Protein AF-A0A368BN41-F1 (afdb_monomer_lite)

Structure (mmCIF, N/CA/C/O backbone):
data_AF-A0A368BN41-F1
#
_entry.id   AF-A0A368BN41-F1
#
loop_
_atom_site.group_PDB
_atom_site.id
_atom_site.type_symbol
_atom_site.label_atom_id
_atom_site.label_alt_id
_atom_site.label_comp_id
_atom_site.label_asym_id
_atom_site.label_entity_id
_atom_site.label_seq_id
_atom_site.pdbx_PDB_ins_code
_atom_site.Cartn_x
_atom_site.Cartn_y
_atom_site.Cartn_z
_atom_site.occupancy
_atom_site.B_iso_or_equiv
_atom_site.auth_seq_id
_atom_site.auth_comp_id
_atom_site.auth_asym_id
_atom_site.auth_atom_id
_atom_site.pdbx_PDB_model_num
ATOM 1 N N . MET A 1 1 ? 23.358 1.840 -47.642 1.00 59.66 1 MET A N 1
ATOM 2 C CA . MET A 1 1 ? 23.760 1.087 -46.426 1.00 59.66 1 MET A CA 1
ATOM 3 C C . MET A 1 1 ? 23.809 1.909 -45.128 1.00 59.66 1 MET A C 1
ATOM 5 O O . MET A 1 1 ? 23.419 1.365 -44.104 1.00 59.66 1 MET A O 1
ATOM 9 N N . LYS A 1 2 ? 24.257 3.181 -45.105 1.00 66.38 2 LYS A N 1
ATOM 10 C CA . LYS A 1 2 ? 24.307 3.992 -43.861 1.00 66.38 2 LYS A CA 1
ATOM 11 C C . LYS A 1 2 ? 22.924 4.294 -43.247 1.00 66.38 2 LYS A C 1
ATOM 13 O O . LYS A 1 2 ? 22.751 4.104 -42.050 1.00 66.38 2 LYS A O 1
ATOM 18 N N . HIS A 1 3 ? 21.929 4.675 -44.054 1.00 68.88 3 HIS A N 1
ATOM 19 C CA . HIS A 1 3 ? 20.578 5.013 -43.565 1.00 68.88 3 HIS A CA 1
ATOM 20 C C . HIS A 1 3 ? 19.842 3.836 -42.909 1.00 68.88 3 HIS A C 1
ATOM 22 O O . HIS A 1 3 ? 19.167 4.015 -41.901 1.00 68.88 3 HIS A O 1
ATOM 28 N N . THR A 1 4 ? 20.034 2.618 -43.420 1.00 78.12 4 THR A N 1
ATOM 29 C CA . THR A 1 4 ? 19.437 1.393 -42.865 1.00 78.12 4 THR A CA 1
ATOM 30 C C . THR A 1 4 ? 19.945 1.105 -41.450 1.00 78.12 4 THR A C 1
ATOM 32 O O . THR A 1 4 ? 19.173 0.704 -40.588 1.00 78.12 4 THR A O 1
ATOM 35 N N . ARG A 1 5 ? 21.231 1.375 -41.181 1.00 83.94 5 ARG A N 1
ATOM 36 C CA . ARG A 1 5 ? 21.827 1.216 -39.845 1.00 83.94 5 ARG A CA 1
ATOM 37 C C . ARG A 1 5 ? 21.293 2.249 -38.854 1.00 83.94 5 ARG A C 1
ATOM 39 O O . ARG A 1 5 ? 20.997 1.893 -37.722 1.00 83.94 5 ARG A O 1
ATOM 46 N N . VAL A 1 6 ? 21.129 3.500 -39.291 1.00 86.94 6 VAL A N 1
ATOM 47 C CA . VAL A 1 6 ? 20.549 4.573 -38.462 1.00 86.94 6 VAL A CA 1
ATOM 48 C C . VAL A 1 6 ? 19.092 4.260 -38.116 1.00 86.94 6 VAL A C 1
ATOM 50 O O . VAL A 1 6 ? 18.715 4.330 -36.952 1.00 86.94 6 VAL A O 1
ATOM 53 N N . SER A 1 7 ? 18.292 3.837 -39.098 1.00 86.44 7 SER A N 1
ATOM 54 C CA . SER A 1 7 ? 16.896 3.441 -38.877 1.00 86.44 7 SER A CA 1
ATOM 55 C C . SER A 1 7 ? 16.772 2.260 -37.906 1.00 86.44 7 SER A C 1
ATOM 57 O O . SER A 1 7 ? 15.947 2.301 -36.996 1.00 86.44 7 SER A O 1
ATOM 59 N N . PHE A 1 8 ? 17.643 1.254 -38.027 1.00 88.56 8 PHE A N 1
ATOM 60 C CA . PHE A 1 8 ? 17.670 0.119 -37.103 1.00 88.56 8 PHE A CA 1
ATOM 61 C C . PHE A 1 8 ? 18.028 0.537 -35.669 1.00 88.56 8 PHE A C 1
ATOM 63 O O . PHE A 1 8 ? 17.440 0.048 -34.707 1.00 88.56 8 PHE A O 1
ATOM 70 N N . PHE A 1 9 ? 18.959 1.482 -35.518 1.00 89.25 9 PHE A N 1
ATOM 71 C CA . PHE A 1 9 ? 19.348 2.004 -34.211 1.00 89.25 9 PHE A CA 1
ATOM 72 C C . PHE A 1 9 ? 18.204 2.777 -33.541 1.00 89.25 9 PHE A C 1
ATOM 74 O O . PHE A 1 9 ? 17.924 2.570 -32.363 1.00 89.25 9 PHE A O 1
ATOM 81 N N . VAL A 1 10 ? 17.488 3.609 -34.306 1.00 89.00 10 VAL A N 1
ATOM 82 C CA . VAL A 1 10 ? 16.296 4.325 -33.823 1.00 89.00 10 VAL A CA 1
ATOM 83 C C . VAL A 1 10 ? 15.207 3.342 -33.391 1.00 89.00 10 VAL A C 1
ATOM 85 O O . VAL A 1 10 ? 14.624 3.517 -32.324 1.00 89.00 10 VAL A O 1
ATOM 88 N N . LEU A 1 11 ? 14.978 2.276 -34.166 1.00 91.19 11 LEU A N 1
ATOM 89 C CA . LEU A 1 11 ? 14.012 1.229 -33.825 1.00 91.19 11 LEU A CA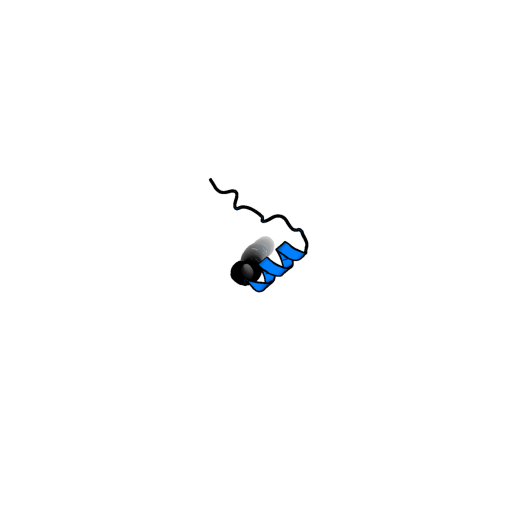 1
ATOM 90 C C . LEU A 1 11 ? 14.374 0.525 -32.507 1.00 91.19 11 LEU A C 1
ATOM 92 O O . LEU A 1 11 ? 13.507 0.319 -31.662 1.00 91.19 11 LEU A O 1
ATOM 96 N N . MET A 1 12 ? 15.652 0.194 -32.306 1.00 90.94 12 MET A N 1
ATOM 97 C CA . MET A 1 12 ? 16.137 -0.430 -31.070 1.00 90.94 12 MET A CA 1
ATOM 98 C C . MET A 1 12 ? 15.952 0.468 -29.847 1.00 90.94 12 MET A C 1
ATOM 100 O O . MET A 1 12 ? 15.492 0.000 -28.806 1.00 90.94 12 MET A O 1
ATOM 104 N N . VAL A 1 13 ? 16.243 1.765 -29.976 1.00 90.69 13 VAL A N 1
ATOM 105 C CA . VAL A 1 13 ? 16.005 2.739 -28.901 1.00 90.69 13 VAL A CA 1
ATOM 106 C C . VAL A 1 13 ? 14.511 2.851 -28.591 1.00 90.69 13 VAL A C 1
ATOM 108 O O . VAL A 1 13 ? 14.130 2.875 -27.422 1.00 90.69 13 VAL A O 1
ATOM 111 N N . PHE A 1 14 ? 13.654 2.846 -29.615 1.00 92.12 14 PHE A N 1
ATOM 112 C CA . PHE A 1 14 ? 12.202 2.878 -29.433 1.00 92.12 14 PHE A CA 1
ATOM 113 C C . PHE A 1 14 ? 11.681 1.633 -28.707 1.00 92.12 14 PHE A C 1
ATOM 115 O O . PHE A 1 14 ? 10.927 1.746 -27.743 1.00 92.12 14 PHE A O 1
ATOM 122 N N . LEU A 1 15 ? 12.121 0.445 -29.128 1.00 91.38 15 LEU A N 1
ATOM 123 C CA . LEU A 1 15 ? 11.751 -0.821 -28.493 1.00 91.38 15 LEU A CA 1
ATOM 124 C C . LEU A 1 15 ? 12.235 -0.885 -27.040 1.00 91.38 15 LEU A C 1
ATOM 126 O O . LEU A 1 15 ? 11.475 -1.287 -26.158 1.00 91.38 15 LEU A O 1
ATOM 130 N N . GLY A 1 16 ? 13.461 -0.425 -26.776 1.00 89.69 16 GLY A N 1
ATOM 131 C CA . GLY A 1 16 ? 13.999 -0.305 -25.422 1.00 89.69 16 GLY A CA 1
ATOM 132 C C . GLY A 1 16 ? 13.188 0.660 -24.553 1.00 89.69 16 GLY A C 1
ATOM 133 O O . GLY A 1 16 ? 12.844 0.327 -23.419 1.00 89.69 16 GLY A O 1
ATOM 134 N N . GLY A 1 17 ? 12.807 1.817 -25.100 1.00 90.06 17 GLY A N 1
ATOM 135 C CA . GLY A 1 17 ? 11.968 2.802 -24.414 1.00 90.06 17 GLY A CA 1
ATOM 136 C C . GLY A 1 17 ? 10.587 2.253 -24.049 1.00 90.06 17 GLY A C 1
ATOM 137 O O . GLY A 1 17 ? 10.155 2.380 -22.905 1.00 90.06 17 GLY A O 1
ATOM 138 N N . VAL A 1 18 ? 9.914 1.571 -24.981 1.00 89.88 18 VAL A N 1
ATOM 139 C CA . VAL A 1 18 ? 8.599 0.952 -24.734 1.00 89.88 18 VAL A CA 1
ATOM 140 C C . VAL A 1 18 ? 8.693 -0.160 -23.685 1.00 89.88 18 VAL A C 1
ATOM 142 O O . VAL A 1 18 ? 7.849 -0.237 -22.788 1.00 89.88 18 VAL A O 1
ATOM 145 N N . ALA A 1 19 ? 9.736 -0.993 -23.743 1.00 88.12 19 ALA A N 1
ATOM 146 C CA . ALA A 1 19 ? 9.974 -2.031 -22.743 1.00 88.12 19 ALA A CA 1
ATOM 147 C C . ALA A 1 19 ? 10.213 -1.437 -21.345 1.00 88.12 19 ALA A C 1
ATOM 149 O O . ALA A 1 19 ? 9.657 -1.931 -20.362 1.00 88.12 19 ALA A O 1
ATOM 150 N N . PHE A 1 20 ? 10.974 -0.343 -21.259 1.00 89.94 20 PHE A N 1
ATOM 151 C CA . PHE A 1 20 ? 11.224 0.363 -20.005 1.00 89.94 20 PHE A CA 1
ATOM 152 C C . PHE A 1 20 ? 9.948 0.981 -19.424 1.00 89.94 20 PHE A C 1
ATOM 154 O O . PHE A 1 20 ? 9.676 0.815 -18.235 1.00 89.94 20 PHE A O 1
ATOM 161 N N . ILE A 1 21 ? 9.122 1.630 -20.254 1.00 89.00 21 ILE A N 1
ATOM 162 C CA . ILE A 1 21 ? 7.833 2.196 -19.825 1.00 89.00 21 ILE A CA 1
ATOM 163 C C . ILE A 1 21 ? 6.927 1.094 -19.270 1.00 89.00 21 ILE A C 1
ATOM 165 O O . ILE A 1 21 ? 6.372 1.248 -18.183 1.00 89.00 21 ILE A O 1
ATOM 1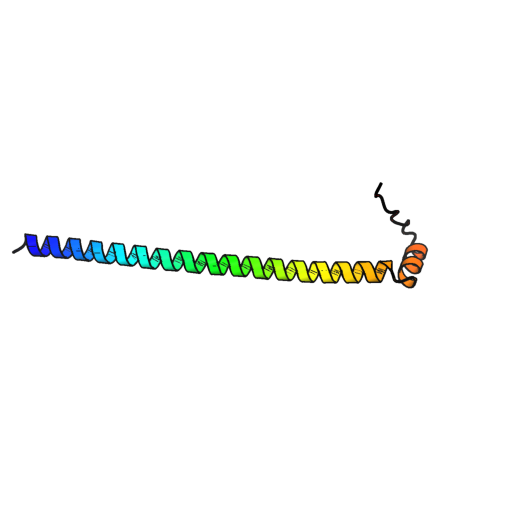69 N N . LYS A 1 22 ? 6.824 -0.045 -19.966 1.00 89.38 22 LYS A N 1
ATOM 170 C CA . LYS A 1 22 ? 6.035 -1.194 -19.502 1.00 89.38 22 LYS A CA 1
ATOM 171 C C . LYS A 1 22 ? 6.543 -1.724 -18.159 1.00 89.38 22 LYS A C 1
ATOM 173 O O . LYS A 1 22 ? 5.743 -1.954 -17.254 1.00 89.38 22 LYS A O 1
ATOM 178 N N . ALA A 1 23 ? 7.855 -1.904 -18.015 1.00 85.00 23 ALA A N 1
ATOM 179 C CA . ALA A 1 23 ? 8.458 -2.378 -16.771 1.00 85.00 23 ALA A CA 1
ATOM 180 C C . ALA A 1 23 ? 8.214 -1.401 -15.610 1.00 85.00 23 ALA A C 1
ATOM 182 O O . ALA A 1 23 ? 7.828 -1.827 -14.520 1.00 85.00 23 ALA A O 1
ATOM 183 N N . LYS A 1 24 ? 8.364 -0.093 -15.856 1.00 88.00 24 LYS A N 1
ATOM 184 C CA . LYS A 1 24 ? 8.078 0.955 -14.872 1.00 88.00 24 LYS A CA 1
ATOM 185 C C . LYS A 1 24 ? 6.614 0.922 -14.435 1.00 88.00 24 LYS A C 1
ATOM 187 O O . LYS A 1 24 ? 6.347 0.966 -13.239 1.00 88.00 24 LYS A O 1
ATOM 192 N N . LEU A 1 25 ? 5.682 0.791 -15.379 1.00 82.88 25 LEU A N 1
ATOM 193 C CA . LEU A 1 25 ? 4.249 0.759 -15.088 1.00 82.88 25 LEU A CA 1
ATOM 194 C C . LEU A 1 25 ? 3.883 -0.429 -14.187 1.00 82.88 25 LEU A C 1
ATOM 196 O O . LEU A 1 25 ? 3.207 -0.256 -13.178 1.00 82.88 25 LEU A O 1
ATOM 200 N N . VAL A 1 26 ? 4.390 -1.626 -14.504 1.00 83.00 26 VAL A N 1
ATOM 201 C CA . VAL A 1 26 ? 4.179 -2.831 -13.683 1.00 83.00 26 VAL A CA 1
ATOM 202 C C . VAL A 1 26 ? 4.780 -2.662 -12.285 1.00 83.00 26 VAL A C 1
ATOM 204 O O . VAL A 1 26 ? 4.172 -3.070 -11.295 1.00 83.00 26 VAL A O 1
ATOM 207 N N . PHE A 1 27 ? 5.958 -2.042 -12.187 1.00 81.31 27 PHE A N 1
ATOM 208 C CA . PHE A 1 27 ? 6.615 -1.791 -10.907 1.00 81.31 27 PHE A CA 1
ATOM 209 C C . PHE A 1 27 ? 5.842 -0.791 -10.038 1.00 81.31 27 PHE A C 1
ATOM 211 O O . PHE A 1 27 ? 5.619 -1.050 -8.855 1.00 81.31 27 PHE A O 1
ATOM 218 N N . GLU A 1 28 ? 5.402 0.332 -10.612 1.00 74.00 28 GLU A N 1
ATOM 219 C CA . GLU A 1 28 ? 4.609 1.334 -9.895 1.00 74.00 28 GLU A CA 1
ATOM 220 C C . GLU A 1 28 ? 3.273 0.764 -9.431 1.00 74.00 28 GLU A C 1
ATOM 222 O O . GLU A 1 28 ? 2.905 0.968 -8.274 1.00 74.00 28 GLU A O 1
ATOM 227 N N . TYR A 1 29 ? 2.610 -0.021 -10.283 1.00 74.06 29 TYR A N 1
ATOM 228 C CA . TYR A 1 29 ? 1.370 -0.700 -9.929 1.00 74.06 29 TYR A CA 1
ATOM 229 C C . TYR A 1 29 ? 1.596 -1.638 -8.737 1.00 74.06 29 TYR A C 1
ATOM 231 O O . TYR A 1 29 ? 0.959 -1.490 -7.699 1.00 74.06 29 TYR A O 1
ATOM 239 N N . LYS A 1 30 ? 2.597 -2.528 -8.804 1.00 75.94 30 LYS A N 1
ATOM 240 C CA . LYS A 1 30 ? 2.917 -3.448 -7.698 1.00 75.94 30 LYS A CA 1
ATOM 241 C C . LYS A 1 30 ? 3.251 -2.711 -6.394 1.00 75.94 30 LYS A C 1
ATOM 243 O O . LYS A 1 30 ? 2.856 -3.159 -5.319 1.00 75.94 30 LYS A O 1
ATOM 248 N N . ARG A 1 31 ? 3.946 -1.573 -6.476 1.00 72.69 31 ARG A N 1
ATOM 249 C CA . ARG A 1 31 ? 4.277 -0.732 -5.315 1.00 72.69 31 ARG A CA 1
ATOM 250 C C . ARG A 1 31 ? 3.030 -0.125 -4.668 1.00 72.69 31 ARG A C 1
ATOM 252 O O . ARG A 1 31 ? 2.950 -0.100 -3.444 1.00 72.69 31 ARG A O 1
ATOM 259 N N . GLN A 1 32 ? 2.063 0.330 -5.463 1.00 69.00 32 GLN A N 1
ATOM 260 C CA . GLN A 1 32 ? 0.803 0.875 -4.946 1.00 69.00 32 GLN A CA 1
ATOM 261 C C . GLN A 1 32 ? -0.018 -0.182 -4.198 1.00 69.00 32 GLN A C 1
ATOM 263 O O . GLN A 1 32 ? -0.523 0.108 -3.118 1.00 69.00 32 GLN A O 1
ATOM 268 N N . PHE A 1 33 ? -0.080 -1.419 -4.704 1.00 71.56 33 PHE A N 1
ATOM 269 C CA . PHE A 1 33 ? -0.749 -2.520 -3.995 1.00 71.56 33 PHE A CA 1
ATOM 270 C C . PHE A 1 33 ? -0.088 -2.845 -2.659 1.00 71.56 33 PHE A C 1
ATOM 272 O O . PHE A 1 33 ? -0.777 -3.121 -1.682 1.00 71.56 33 PHE A O 1
ATOM 279 N N . LEU A 1 34 ? 1.243 -2.790 -2.600 1.00 77.75 34 LEU A N 1
ATOM 280 C CA . LEU A 1 34 ? 1.978 -3.073 -1.371 1.00 77.75 34 LEU A CA 1
ATOM 281 C C . LEU A 1 34 ? 1.726 -2.000 -0.304 1.00 77.75 34 LEU A C 1
ATOM 283 O O . LEU A 1 34 ? 1.533 -2.325 0.862 1.00 77.75 34 LEU A O 1
ATOM 287 N N . TYR A 1 35 ? 1.661 -0.735 -0.721 1.00 76.88 35 TYR A N 1
ATOM 288 C CA . TYR A 1 35 ? 1.320 0.375 0.165 1.00 76.88 35 TYR A CA 1
ATOM 289 C C . TYR A 1 35 ? -0.132 0.294 0.655 1.00 76.88 35 TYR A C 1
ATOM 291 O O . TYR A 1 35 ? -0.398 0.488 1.837 1.00 76.88 35 TYR A O 1
ATOM 299 N N . LEU A 1 36 ? -1.067 -0.074 -0.228 1.00 78.69 36 LEU A N 1
ATOM 300 C CA . LEU A 1 36 ? -2.465 -0.275 0.148 1.00 78.69 36 LEU A CA 1
ATOM 301 C C . LEU A 1 36 ? -2.626 -1.431 1.145 1.00 78.69 36 LEU A C 1
ATOM 303 O O . LEU A 1 36 ? -3.355 -1.297 2.1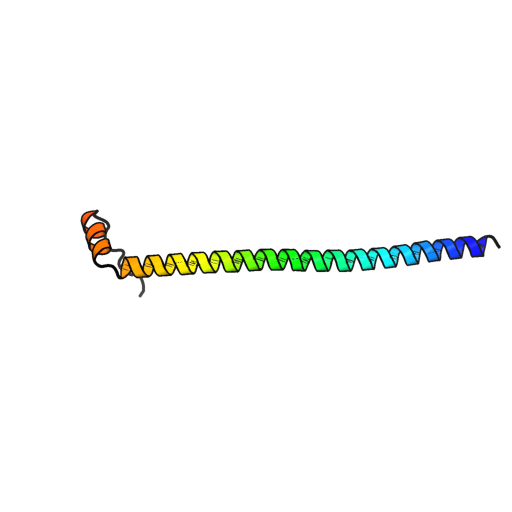21 1.00 78.69 36 LEU A O 1
ATOM 307 N N . ALA A 1 37 ? -1.895 -2.532 0.951 1.00 78.69 37 ALA A N 1
ATOM 308 C CA . ALA A 1 37 ? -1.886 -3.656 1.886 1.00 78.69 37 ALA A CA 1
ATOM 309 C C . ALA A 1 37 ? -1.312 -3.270 3.261 1.00 78.69 37 ALA A C 1
ATOM 311 O O . ALA A 1 37 ? -1.806 -3.729 4.287 1.00 78.69 37 ALA A O 1
ATOM 312 N N . GLN A 1 38 ? -0.292 -2.408 3.299 1.00 86.19 38 GLN A N 1
ATOM 313 C CA . GLN A 1 38 ? 0.246 -1.881 4.556 1.00 86.19 38 GLN A CA 1
ATOM 314 C C . GLN A 1 38 ? -0.766 -1.001 5.290 1.00 86.19 38 GLN A C 1
ATOM 316 O O . GLN A 1 38 ? -0.928 -1.154 6.496 1.00 86.19 38 GLN A O 1
ATOM 321 N N . ILE A 1 39 ? -1.464 -0.118 4.569 1.00 86.06 39 ILE A N 1
ATOM 322 C CA . ILE A 1 39 ? -2.524 0.710 5.156 1.00 86.06 39 ILE A CA 1
ATOM 323 C C . ILE A 1 39 ? -3.652 -0.171 5.697 1.00 86.06 39 ILE A C 1
ATOM 325 O O . ILE A 1 39 ? -4.093 0.049 6.819 1.00 86.06 39 ILE A O 1
ATOM 329 N N . GLN A 1 40 ? -4.084 -1.186 4.941 1.00 83.00 40 GLN A N 1
ATOM 330 C CA . GLN A 1 40 ? -5.137 -2.098 5.387 1.00 83.00 40 GLN A CA 1
ATOM 331 C C . GLN A 1 40 ? -4.738 -2.839 6.669 1.00 83.00 40 GLN A C 1
ATOM 333 O O . GLN A 1 40 ? -5.503 -2.847 7.624 1.00 83.00 40 GLN A O 1
ATOM 338 N N . ASN A 1 41 ? -3.515 -3.374 6.738 1.00 88.56 41 ASN A N 1
ATOM 339 C CA . ASN A 1 41 ? -3.024 -4.035 7.951 1.00 88.56 41 ASN A CA 1
ATOM 340 C C . ASN A 1 41 ? -3.008 -3.101 9.171 1.00 88.56 41 ASN A C 1
ATOM 342 O O . ASN A 1 41 ? -3.261 -3.541 10.290 1.00 88.56 41 ASN A O 1
ATOM 346 N N . GLU A 1 42 ? -2.682 -1.824 8.972 1.00 89.81 42 GLU A N 1
ATOM 347 C CA . GLU A 1 42 ? -2.671 -0.844 10.057 1.00 89.81 42 GLU A CA 1
ATOM 348 C C . GLU A 1 42 ? -4.093 -0.500 10.525 1.00 89.81 42 GLU A C 1
ATOM 350 O O . GLU A 1 42 ? -4.331 -0.393 11.727 1.00 89.81 42 GLU A O 1
ATOM 355 N N . ILE A 1 43 ? -5.046 -0.392 9.592 1.00 89.50 43 ILE A N 1
ATOM 356 C CA . ILE A 1 43 ? -6.471 -0.220 9.907 1.00 89.50 43 ILE A CA 1
ATOM 357 C C . ILE A 1 43 ? -6.974 -1.411 10.728 1.00 89.50 43 ILE A C 1
ATOM 359 O O . ILE A 1 43 ? -7.526 -1.204 11.806 1.00 89.50 43 ILE A O 1
ATOM 363 N N . ASP A 1 44 ? -6.712 -2.638 10.275 1.00 90.19 44 ASP A N 1
ATOM 364 C CA . ASP A 1 44 ? -7.149 -3.859 10.958 1.00 90.19 44 ASP A CA 1
ATOM 365 C C . ASP A 1 44 ? -6.539 -3.957 12.372 1.00 90.19 44 ASP A C 1
ATOM 367 O O . ASP A 1 44 ? -7.200 -4.365 13.333 1.00 90.19 44 ASP A O 1
ATOM 371 N N . ARG A 1 45 ? -5.278 -3.529 12.538 1.00 93.44 45 ARG A N 1
ATOM 372 C CA . ARG A 1 45 ? -4.618 -3.464 13.851 1.00 93.44 45 ARG A CA 1
ATOM 373 C C . ARG A 1 45 ? -5.319 -2.481 14.786 1.00 93.44 45 ARG A C 1
ATOM 375 O O . ARG A 1 45 ? -5.615 -2.838 15.926 1.00 93.44 45 ARG A O 1
ATOM 382 N N . LEU A 1 46 ? -5.577 -1.263 14.312 1.00 92.44 46 LEU A N 1
ATOM 383 C CA . LEU A 1 46 ? -6.241 -0.221 15.096 1.00 92.44 46 LEU A CA 1
ATOM 384 C C . LEU A 1 46 ? -7.682 -0.606 15.446 1.00 92.44 46 LEU A C 1
ATOM 386 O O . LEU A 1 46 ? -8.127 -0.349 16.563 1.00 92.44 46 LEU A O 1
ATOM 390 N N . GLU A 1 47 ? -8.405 -1.255 14.535 1.00 91.19 47 GLU A N 1
ATOM 391 C CA . GLU A 1 47 ? -9.754 -1.765 14.790 1.00 91.19 47 GLU A CA 1
ATOM 392 C C . GLU A 1 47 ? -9.753 -2.840 15.886 1.00 91.19 47 GLU A C 1
ATOM 394 O O . GLU A 1 47 ? -10.592 -2.814 16.793 1.00 91.19 47 GLU A O 1
ATOM 399 N N . ASN A 1 48 ? -8.772 -3.744 15.864 1.00 91.44 48 ASN A N 1
ATOM 400 C CA . ASN A 1 48 ? -8.618 -4.763 16.896 1.00 91.44 48 ASN A CA 1
ATOM 401 C C . ASN A 1 48 ? -8.270 -4.155 18.268 1.00 91.44 48 ASN A C 1
ATOM 403 O O . ASN A 1 48 ? -8.847 -4.544 19.286 1.00 91.44 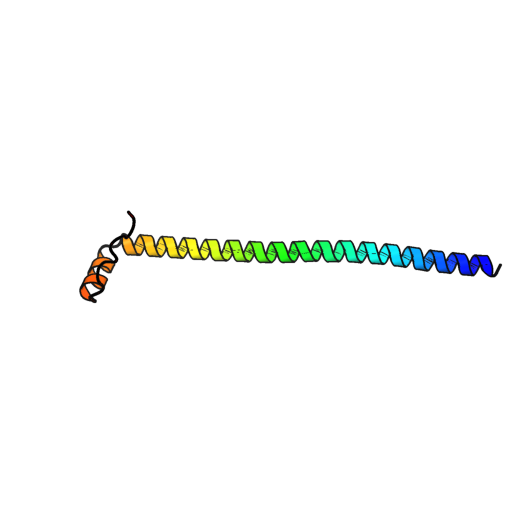48 ASN A O 1
ATOM 407 N N . GLU A 1 49 ? -7.374 -3.165 18.312 1.00 91.62 49 GLU A N 1
ATOM 408 C CA . GLU A 1 49 ? -7.071 -2.428 19.545 1.00 91.62 49 GLU A CA 1
ATOM 409 C C . GLU A 1 49 ? -8.303 -1.691 20.080 1.00 91.62 49 GLU A C 1
ATOM 411 O O . GLU A 1 49 ? -8.613 -1.794 21.267 1.00 91.62 49 GLU A O 1
ATOM 416 N N . ASN A 1 50 ? -9.055 -1.015 19.211 1.00 90.88 50 ASN A N 1
ATOM 417 C CA . ASN A 1 50 ? -10.283 -0.314 19.581 1.00 90.88 50 ASN A CA 1
ATOM 418 C C . ASN A 1 50 ? -11.346 -1.284 20.120 1.00 90.88 50 ASN A C 1
ATOM 420 O O . ASN A 1 50 ? -11.960 -1.034 21.157 1.00 90.88 50 ASN A O 1
ATOM 424 N N . THR A 1 51 ? -11.511 -2.441 19.480 1.00 88.25 51 THR A N 1
ATOM 425 C CA . THR A 1 51 ? -12.403 -3.504 19.961 1.00 88.25 51 THR A CA 1
ATOM 426 C C . THR A 1 51 ? -11.992 -3.988 21.351 1.00 88.25 51 THR A C 1
ATOM 428 O O . THR A 1 51 ? -12.837 -4.090 22.242 1.00 88.25 51 THR A O 1
ATOM 431 N N . LYS A 1 52 ? -10.694 -4.220 21.580 1.00 90.50 52 LYS A N 1
ATOM 432 C CA . LYS A 1 52 ? -10.168 -4.611 22.894 1.00 90.50 52 LYS A CA 1
ATOM 433 C C . LYS A 1 52 ? -10.440 -3.542 23.956 1.00 90.50 52 LYS A C 1
ATOM 435 O O . LYS A 1 52 ? -10.952 -3.866 25.024 1.00 90.50 52 LYS A O 1
ATOM 440 N N . LEU A 1 53 ? -10.162 -2.278 23.646 1.00 88.00 53 LEU A N 1
ATOM 441 C CA . LEU A 1 53 ? -10.436 -1.132 24.518 1.00 88.00 53 LEU A CA 1
ATOM 442 C C . LEU A 1 53 ? -11.929 -1.006 24.848 1.00 88.00 53 LEU A C 1
ATOM 444 O O . LEU A 1 53 ? -12.285 -0.788 26.004 1.00 88.00 53 LEU A O 1
ATOM 448 N N . ASN A 1 54 ? -12.816 -1.191 23.868 1.00 86.06 54 ASN A N 1
ATOM 449 C CA . ASN A 1 54 ? -14.262 -1.165 24.092 1.00 86.06 54 ASN A CA 1
ATOM 450 C C . ASN A 1 54 ? -14.734 -2.320 24.979 1.00 86.06 54 ASN A C 1
ATOM 452 O O . ASN A 1 54 ? -15.597 -2.118 25.836 1.00 86.06 54 ASN A O 1
ATOM 456 N N . LEU A 1 55 ? -14.161 -3.514 24.816 1.00 84.38 55 LEU A N 1
ATOM 457 C CA . LEU A 1 55 ? -14.435 -4.648 25.697 1.00 84.38 55 LEU A CA 1
ATOM 458 C C . LEU A 1 55 ? -13.961 -4.364 27.124 1.00 84.38 55 LEU A C 1
ATOM 460 O O . LEU A 1 55 ? -14.730 -4.561 28.062 1.00 84.38 55 LEU A O 1
ATOM 464 N N . GLU A 1 56 ? -12.747 -3.840 27.299 1.00 82.81 56 GLU A N 1
ATOM 465 C CA . GLU A 1 56 ? -12.231 -3.431 28.609 1.00 82.81 56 GLU A CA 1
ATOM 466 C C . GLU A 1 56 ? -13.114 -2.353 29.250 1.00 82.81 56 GLU A C 1
ATOM 468 O O . GLU A 1 56 ? -13.485 -2.477 30.416 1.00 82.81 56 GLU A O 1
ATOM 473 N N . LEU A 1 57 ? -13.539 -1.343 28.486 1.00 80.94 57 LEU A N 1
ATOM 474 C CA . LEU A 1 57 ? -14.447 -0.295 28.952 1.00 80.94 57 LEU A CA 1
ATOM 475 C C . LEU A 1 57 ? -15.808 -0.868 29.369 1.00 80.94 57 LEU A C 1
ATOM 477 O O . LEU A 1 57 ? -16.364 -0.469 30.392 1.00 80.94 57 LEU A O 1
ATOM 481 N N . SER A 1 58 ? -16.357 -1.797 28.586 1.00 77.19 58 SER A N 1
ATOM 482 C CA . SER A 1 58 ? -17.628 -2.453 28.894 1.00 77.19 58 SER A CA 1
ATOM 483 C C . SER A 1 58 ? -17.517 -3.305 30.157 1.00 77.19 58 SER A C 1
ATOM 485 O O . SER A 1 58 ? -18.385 -3.23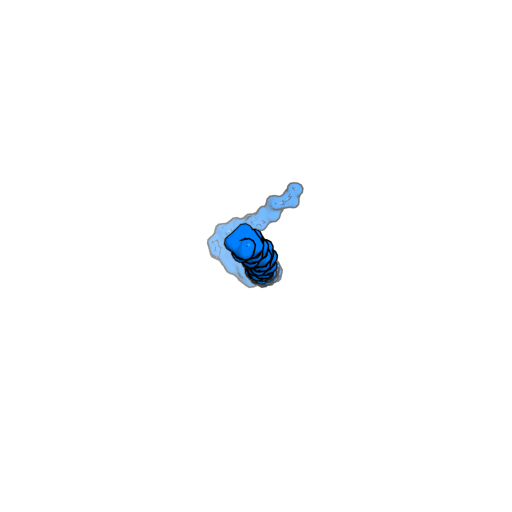2 31.027 1.00 77.19 58 SER A O 1
ATOM 487 N N . LEU A 1 59 ? -16.425 -4.059 30.303 1.00 77.75 59 LEU A N 1
ATOM 488 C CA . LEU A 1 59 ? -16.136 -4.833 31.508 1.00 77.75 59 LEU A CA 1
ATOM 489 C C . LEU A 1 59 ? -15.989 -3.916 32.725 1.00 77.75 59 LEU A C 1
ATOM 491 O O . LEU A 1 59 ? -16.589 -4.186 33.763 1.00 77.75 59 LEU A O 1
ATOM 495 N N . LEU A 1 60 ? -15.292 -2.788 32.579 1.00 71.81 60 LEU A N 1
ATOM 496 C CA . LEU A 1 60 ? -15.123 -1.789 33.632 1.00 71.81 60 LEU A CA 1
ATOM 497 C C . LEU A 1 60 ? -16.455 -1.166 34.068 1.00 71.81 60 LEU A C 1
ATOM 499 O O . LEU A 1 60 ? -16.701 -1.019 35.261 1.00 71.81 60 LEU A O 1
ATOM 503 N N . LYS A 1 61 ? -17.332 -0.841 33.110 1.00 67.31 61 LYS A N 1
ATOM 504 C CA . LYS A 1 61 ? -18.685 -0.321 33.371 1.00 67.31 61 LYS A CA 1
ATOM 505 C C . LYS A 1 61 ? -19.592 -1.360 34.027 1.00 67.31 61 LYS A C 1
ATOM 507 O O . LYS A 1 61 ? -20.410 -1.004 34.868 1.00 67.31 61 LYS A O 1
ATOM 512 N N . SER A 1 62 ? -19.461 -2.627 33.638 1.00 67.75 62 SER A N 1
ATOM 513 C CA . SER A 1 62 ? -20.255 -3.731 34.193 1.00 67.75 62 SER A CA 1
ATOM 514 C C . SER A 1 62 ? -19.753 -4.217 35.557 1.00 67.75 62 SER A C 1
ATOM 516 O O . SER A 1 62 ? -20.502 -4.851 36.295 1.00 67.75 62 SER A O 1
ATOM 518 N N . SER A 1 63 ? -18.498 -3.917 35.903 1.00 61.44 63 SER A N 1
ATOM 519 C CA . SER A 1 63 ? -17.872 -4.324 37.155 1.00 61.44 63 SER A CA 1
ATOM 520 C C . SER A 1 63 ? -18.333 -3.428 38.316 1.00 61.44 63 SER A C 1
ATOM 522 O O . SER A 1 63 ? -17.975 -2.245 38.367 1.00 61.44 63 SER A O 1
ATOM 524 N N . PRO A 1 64 ? -19.072 -3.967 39.306 1.00 57.66 64 PRO A N 1
ATOM 525 C CA . PRO A 1 64 ? -19.545 -3.189 40.453 1.00 57.66 64 PRO A CA 1
ATOM 526 C C . PRO A 1 64 ? -18.399 -2.685 41.348 1.00 57.66 64 PRO A C 1
ATOM 528 O O . PRO A 1 64 ? -18.560 -1.690 42.051 1.00 57.66 64 PRO A O 1
ATOM 531 N N . TYR A 1 65 ? -17.223 -3.321 41.286 1.00 55.00 65 TYR A N 1
ATOM 532 C CA . TYR A 1 65 ? -16.064 -2.988 42.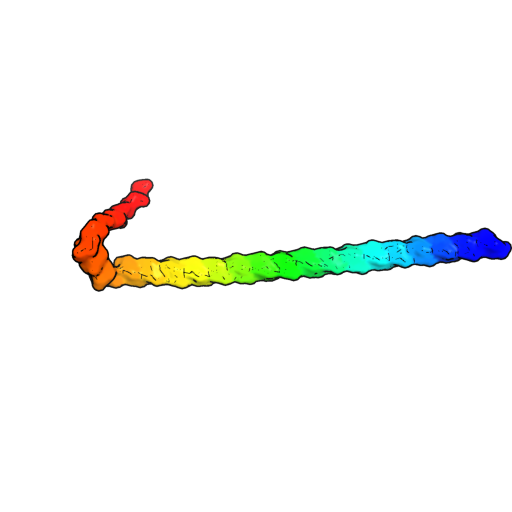120 1.00 55.00 65 TYR A CA 1
ATOM 533 C C . TYR A 1 65 ? -15.386 -1.675 41.692 1.00 55.00 65 TYR A C 1
ATOM 535 O O . TYR A 1 65 ? -14.939 -0.898 42.534 1.00 55.00 65 TYR A O 1
ATOM 543 N N . VAL A 1 66 ? -15.357 -1.370 40.388 1.00 55.75 66 VAL A N 1
ATOM 544 C CA . VAL A 1 66 ? -14.714 -0.141 39.884 1.00 55.75 66 VAL A CA 1
ATOM 545 C C . VAL A 1 66 ? -15.615 1.078 40.037 1.00 55.75 66 VAL A C 1
ATOM 547 O O . VAL A 1 66 ? -15.129 2.150 40.389 1.00 55.75 66 VAL A O 1
ATOM 550 N N . LEU A 1 67 ? -16.929 0.921 39.873 1.00 56.53 67 LEU A N 1
ATOM 551 C CA . LEU A 1 67 ? -17.905 1.964 40.207 1.00 56.53 67 LEU A CA 1
ATOM 552 C C . LEU A 1 67 ? -17.821 2.370 41.687 1.00 56.53 67 LEU A C 1
ATOM 554 O O . LEU A 1 67 ? -17.923 3.554 42.009 1.00 56.53 67 LEU A O 1
ATOM 558 N N . GLN A 1 68 ? -17.574 1.405 42.576 1.00 52.47 68 GLN A N 1
ATOM 559 C CA . GLN A 1 68 ? -17.406 1.647 44.007 1.00 52.47 68 GLN A CA 1
ATOM 560 C C . GLN A 1 68 ? -16.062 2.326 44.333 1.00 52.47 68 GLN A C 1
ATOM 562 O O . GLN A 1 68 ? -16.044 3.295 45.094 1.00 52.47 68 GLN A O 1
ATOM 567 N N . SER A 1 69 ? -14.955 1.913 43.700 1.00 56.66 69 SER A N 1
ATOM 568 C CA . SER A 1 69 ? -13.665 2.612 43.827 1.00 56.66 69 SER A CA 1
ATOM 569 C C . SER A 1 69 ? -13.690 4.028 43.233 1.00 56.66 69 SER A C 1
ATOM 571 O O . SER A 1 69 ? -13.188 4.955 43.864 1.00 56.66 69 SER A O 1
ATOM 573 N N . ALA A 1 70 ? -14.323 4.245 42.079 1.00 56.56 70 ALA A N 1
ATOM 574 C CA . ALA A 1 70 ? -14.464 5.566 41.460 1.00 56.56 70 ALA A CA 1
ATOM 575 C C . ALA A 1 70 ? -15.327 6.524 42.300 1.00 56.56 70 ALA A C 1
ATOM 577 O O . ALA A 1 70 ? -14.990 7.702 42.429 1.00 56.56 70 ALA A O 1
ATOM 578 N N . ALA A 1 71 ? -16.390 6.009 42.931 1.00 54.06 71 ALA A N 1
ATOM 579 C CA . ALA A 1 71 ? -17.193 6.760 43.893 1.00 54.06 71 ALA A CA 1
ATOM 580 C C . ALA A 1 71 ? -16.395 7.115 45.162 1.00 54.06 71 ALA A C 1
ATOM 582 O O . ALA A 1 71 ? -16.516 8.232 45.660 1.00 54.06 71 ALA A O 1
ATOM 583 N N . SER A 1 72 ? -15.529 6.213 45.650 1.00 53.88 72 SER A N 1
ATOM 584 C CA . SER A 1 72 ? -14.630 6.495 46.785 1.00 53.88 72 SER A CA 1
ATOM 585 C C . SER A 1 72 ? -13.505 7.494 46.464 1.00 53.88 72 SER A C 1
ATOM 587 O O . SER A 1 72 ? -13.009 8.161 47.365 1.00 53.88 72 SER A O 1
ATOM 589 N N . LEU A 1 73 ? -13.144 7.645 45.184 1.00 58.94 73 LEU A N 1
ATOM 590 C CA . LEU A 1 73 ? -12.154 8.605 44.671 1.00 58.94 73 LEU A CA 1
ATOM 591 C C . LEU A 1 73 ? -12.760 9.974 44.299 1.00 58.94 73 LEU A C 1
ATOM 593 O O . LEU A 1 73 ? -12.057 10.831 43.770 1.00 58.94 73 LEU A O 1
ATOM 597 N N . GLY A 1 74 ? -14.052 10.202 44.565 1.00 52.50 74 GLY A N 1
ATOM 598 C CA . GLY A 1 74 ? -14.712 11.492 44.331 1.00 52.50 74 GLY A CA 1
ATOM 599 C C . GLY A 1 74 ? -14.964 11.833 42.858 1.00 52.50 74 GLY A C 1
ATOM 600 O O . GLY A 1 74 ? -15.317 12.972 42.549 1.00 52.50 74 GLY A O 1
ATOM 601 N N . MET A 1 75 ? -14.819 10.875 41.934 1.00 53.56 75 MET A N 1
ATOM 602 C CA . MET A 1 75 ? -15.181 11.101 40.534 1.00 53.56 75 MET A CA 1
ATOM 603 C C . MET A 1 75 ? -16.703 11.102 40.398 1.00 53.56 75 MET A C 1
ATOM 605 O O . MET A 1 75 ? -17.371 10.081 40.575 1.00 53.56 75 MET A O 1
ATOM 609 N N . LYS A 1 76 ? -17.262 12.279 40.093 1.00 53.53 76 LYS A N 1
ATOM 610 C CA . LYS A 1 76 ? -18.690 12.453 39.825 1.00 53.53 76 LYS A CA 1
ATOM 611 C C . LYS A 1 76 ? -19.072 11.549 38.651 1.00 53.53 76 LYS A C 1
ATOM 613 O O . LYS A 1 76 ? -18.414 11.574 37.612 1.00 53.53 76 LYS A O 1
ATOM 618 N N . ARG A 1 77 ? -20.116 10.738 38.854 1.00 50.56 77 ARG A N 1
ATOM 619 C CA . ARG A 1 77 ? -20.750 9.881 37.842 1.00 50.56 77 ARG A CA 1
ATOM 620 C C . ARG A 1 77 ? -20.803 10.651 36.519 1.00 50.56 77 ARG A C 1
ATOM 622 O O . ARG A 1 77 ? -21.429 11.707 36.474 1.00 50.56 77 ARG A O 1
ATOM 629 N N . ILE A 1 78 ? -20.137 10.147 35.476 1.00 55.72 78 ILE A N 1
ATOM 630 C CA . ILE A 1 78 ? -20.358 10.642 34.114 1.00 55.72 78 ILE A CA 1
ATOM 631 C C . ILE A 1 78 ? -21.751 10.152 33.742 1.00 55.72 78 ILE A C 1
ATOM 633 O O . ILE A 1 78 ? -21.954 9.020 33.307 1.00 55.72 78 ILE A O 1
ATOM 637 N N . GLU A 1 79 ? -22.722 10.983 34.093 1.00 45.12 79 GLU A N 1
ATOM 638 C CA . GLU A 1 79 ? -24.108 10.856 33.705 1.00 45.12 79 GLU A CA 1
ATOM 639 C C . GLU A 1 79 ? -24.149 10.880 32.180 1.00 45.12 79 GLU A C 1
ATOM 641 O O . GLU A 1 79 ? -23.499 11.703 31.531 1.00 45.12 79 GLU A O 1
ATOM 646 N N . GLN A 1 80 ? -24.816 9.876 31.623 1.00 47.72 80 GLN A N 1
ATOM 647 C CA . GLN A 1 80 ? -24.986 9.702 30.195 1.00 47.72 80 GLN A CA 1
ATOM 648 C C . GLN A 1 80 ? -25.710 10.934 29.647 1.00 47.72 80 GLN A C 1
ATOM 650 O O . GLN A 1 80 ? -26.920 11.057 29.793 1.00 47.72 80 GLN A O 1
ATOM 655 N N . LEU A 1 81 ? -24.965 11.842 29.018 1.00 44.81 81 LEU A N 1
ATOM 656 C CA . LEU A 1 81 ? -25.537 12.818 28.103 1.00 44.81 81 LEU A CA 1
ATOM 657 C C . LEU A 1 81 ? -25.830 12.073 26.798 1.00 44.81 81 LEU A C 1
ATOM 659 O O . LEU A 1 81 ? -24.940 11.876 25.977 1.00 44.81 81 LEU A O 1
ATOM 663 N N . ASN A 1 82 ? -27.055 11.578 26.684 1.00 40.53 82 ASN A N 1
ATOM 664 C CA . ASN A 1 82 ? -27.722 11.272 25.424 1.00 40.53 82 ASN A CA 1
ATOM 665 C C . ASN A 1 82 ? -29.229 11.383 25.697 1.00 40.53 82 ASN A C 1
ATOM 667 O O . ASN A 1 82 ? -29.864 10.411 26.109 1.00 40.53 82 ASN A O 1
ATOM 671 N N . GLU A 1 83 ? -29.751 12.598 25.524 1.00 35.78 83 GLU A N 1
ATOM 672 C CA . GLU A 1 83 ? -31.086 12.801 24.948 1.00 35.78 83 GLU A CA 1
ATOM 673 C C . GLU A 1 83 ? -30.944 12.861 23.424 1.00 35.78 83 GLU A C 1
ATOM 675 O O . GLU A 1 83 ? -29.934 13.445 22.959 1.00 35.78 83 GLU A O 1
#

Secondary structure (DSSP, 8-state):
-HHHHHHHHHHHHHHHHHHHHHHHHHHHHHHHHHHHHHHHHHHHHHHHHHHHHHHHHHHHHH-HHHHHHHHHTT---------

Sequence (83 aa):
MKHTRVSFFVLMVFLGGVAFIKAKLVFEYKRQFLYLAQIQNEIDRLENENTKLNLELSLLKSSPYVLQSAASLGMKRIEQLNE

pLDDT: mean 75.6, std 15.55, range [35.78, 93.44]

Foldseek 3Di:
DVVVVVVVVVVVVVVVVVVVVVVVVVVVVVVVVVVVVVVVVVVVVVVVVVVVVVVVVVCCVVDPVNVVVCVVVVPDPPPDPDD

Radius of gyration: 31.95 Å; chains: 1; bounding box: 55×18×93 Å

Organism: NCBI:txid2030880